Protein AF-A0A154V1U2-F1 (afdb_monomer_lite)

Organism: NCBI:txid31965

Radius of gyration: 29.18 Å; chains: 1; bounding box: 72×95×47 Å

Foldseek 3Di:
DDDDDDDDDDDDDDDDDDDDPPPPPPCDPDPLVVVPVQKFKKWFDFAFAPQAGAWGKMAIETLPVQVLSVVVVVVCQVCVCVVVPPTGTPDIDTRHHQVSNCVRQVADHRCVVVHDHSFMWTWHGCGGPPDHDPHIDIGTDGD

Sequence (143 aa):
MRPTRQLARLAFGASATAGLVLSVLAAGPAPAAEAQSNVRICAAWNSAVSGGLGTGLVVKVYKNGSFTCDQKLEYMYDHYGEAYQGSSVQHATRLMTCEDFAGRIGYLGDPCYQLTQNAIYEYSSRYDYVHPVTNPGFSYWRS

Secondary structure (DSSP, 8-state):
------S--------------------PPPPGGGTTTTEEEEEEES---TTS--SEEEEEEETT-HHHHHHHHHHHHHHHHHHTTT----EEEEEE-HHHHHHHHT-SS-GGGTS-BT-EEEE--TT-SSS--SS--EEEEE-

Structure (mmCIF, N/CA/C/O backbone):
data_AF-A0A154V1U2-F1
#
_entry.id   AF-A0A154V1U2-F1
#
loop_
_atom_site.group_PDB
_atom_site.id
_atom_site.type_symbol
_atom_site.label_atom_id
_atom_site.label_alt_id
_atom_site.label_comp_id
_atom_site.label_asym_id
_atom_site.label_entity_id
_atom_site.label_seq_id
_atom_site.pdbx_PDB_ins_code
_atom_site.Cartn_x
_atom_site.Cartn_y
_atom_site.Cartn_z
_atom_site.occupancy
_atom_site.B_iso_or_equiv
_atom_site.auth_seq_id
_atom_site.auth_comp_id
_atom_site.auth_asym_id
_atom_site.auth_atom_id
_atom_site.pdbx_PDB_model_num
ATOM 1 N N . MET A 1 1 ? -56.317 80.047 32.241 1.00 38.16 1 MET A N 1
ATOM 2 C CA . MET A 1 1 ? -56.727 78.685 32.652 1.00 38.16 1 MET A CA 1
ATOM 3 C C . MET A 1 1 ? -56.271 77.696 31.574 1.00 38.16 1 MET A C 1
ATOM 5 O O . MET A 1 1 ? -56.486 78.006 30.416 1.00 38.16 1 MET A O 1
ATOM 9 N N . ARG A 1 2 ? -55.566 76.619 31.985 1.00 35.88 2 ARG A N 1
ATOM 10 C CA . ARG A 1 2 ? -55.242 75.306 31.343 1.00 35.88 2 ARG A CA 1
ATOM 11 C C . ARG A 1 2 ? -55.466 75.088 29.816 1.00 35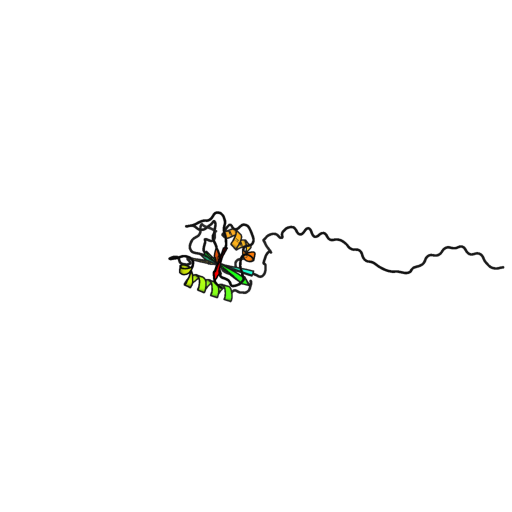.88 2 ARG A C 1
ATOM 13 O O . ARG A 1 2 ? -56.550 75.392 29.344 1.00 35.88 2 ARG A O 1
ATOM 20 N N . PRO A 1 3 ? -54.648 74.246 29.139 1.00 43.19 3 PRO A N 1
ATOM 21 C CA . PRO A 1 3 ? -53.185 74.263 29.018 1.00 43.19 3 PRO A CA 1
ATOM 22 C C . PRO A 1 3 ? -52.689 74.071 27.555 1.00 43.19 3 PRO A C 1
ATOM 24 O O . PRO A 1 3 ? -53.295 73.391 26.735 1.00 43.19 3 PRO A O 1
ATOM 27 N N . THR A 1 4 ? -51.504 74.603 27.267 1.00 44.91 4 THR A N 1
ATOM 28 C CA . THR A 1 4 ? -50.601 74.221 26.168 1.00 44.91 4 THR A CA 1
ATOM 29 C C . THR A 1 4 ? -50.164 72.758 26.310 1.00 44.91 4 THR A C 1
ATOM 31 O O . THR A 1 4 ? -49.865 72.351 27.433 1.00 44.91 4 THR A O 1
ATOM 34 N N . ARG A 1 5 ? -49.991 72.007 25.207 1.00 47.50 5 ARG A N 1
ATOM 35 C CA . ARG A 1 5 ? -48.802 71.146 25.008 1.00 47.50 5 ARG A CA 1
ATOM 36 C C . ARG A 1 5 ? -48.712 70.504 23.621 1.00 47.50 5 ARG A C 1
ATOM 38 O O . ARG A 1 5 ? -49.607 69.817 23.152 1.00 47.50 5 ARG A O 1
ATOM 45 N N . GLN A 1 6 ? -47.550 70.767 23.035 1.00 45.56 6 GLN A N 1
ATOM 46 C CA . GLN A 1 6 ? -46.951 70.249 21.816 1.00 45.56 6 GLN A CA 1
ATOM 47 C C . GLN A 1 6 ? -46.978 68.716 21.716 1.00 45.56 6 GLN A C 1
ATOM 49 O O . GLN A 1 6 ? -46.679 68.014 22.684 1.00 45.56 6 GLN A O 1
ATOM 54 N N . LEU A 1 7 ? -47.234 68.223 20.499 1.00 51.44 7 LEU A N 1
ATOM 55 C CA . LEU A 1 7 ? -46.852 66.884 20.062 1.00 51.44 7 LEU A CA 1
ATOM 56 C C . LEU A 1 7 ? -45.326 66.805 19.961 1.00 51.44 7 LEU A C 1
ATOM 58 O O . LEU A 1 7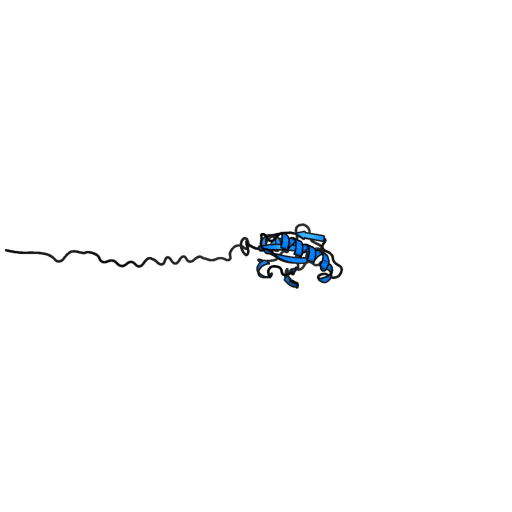 ? -44.738 67.333 19.024 1.00 51.44 7 LEU A O 1
ATOM 62 N N . ALA A 1 8 ? -44.703 66.128 20.917 1.00 50.09 8 ALA A N 1
ATOM 63 C CA . ALA A 1 8 ? -43.448 65.412 20.727 1.00 50.09 8 ALA A CA 1
ATOM 64 C C . ALA A 1 8 ? -43.171 64.591 21.985 1.00 50.09 8 ALA A C 1
ATOM 66 O O . ALA A 1 8 ? -42.875 65.165 23.033 1.00 50.09 8 ALA A O 1
ATOM 67 N N . ARG A 1 9 ? -43.237 63.259 21.879 1.00 46.66 9 ARG A N 1
ATOM 68 C CA . ARG A 1 9 ? -42.337 62.348 22.600 1.00 46.66 9 ARG A CA 1
ATOM 69 C C . ARG A 1 9 ? -42.489 60.906 22.118 1.00 46.66 9 ARG A C 1
ATOM 71 O O . ARG A 1 9 ? -43.506 60.258 22.326 1.00 46.66 9 ARG A O 1
ATOM 78 N N . LEU A 1 10 ? -41.410 60.470 21.474 1.00 47.19 10 LEU A N 1
ATOM 79 C CA . LEU A 1 10 ? -40.859 59.119 21.423 1.00 47.19 10 LEU A CA 1
ATOM 80 C C . LEU A 1 10 ? -41.135 58.293 22.688 1.00 47.19 10 LEU A C 1
ATOM 82 O O . LEU A 1 10 ? -40.913 58.811 23.782 1.00 47.19 10 LEU A O 1
ATOM 86 N N . ALA A 1 11 ? -41.463 57.004 22.519 1.00 47.16 11 ALA A N 1
ATOM 87 C CA . ALA A 1 11 ? -40.826 55.900 23.252 1.00 47.16 11 ALA A CA 1
ATOM 88 C C . ALA A 1 11 ? -41.418 54.513 22.908 1.00 47.16 11 ALA A C 1
ATOM 90 O O . ALA A 1 11 ? -42.539 54.203 23.283 1.00 47.16 11 ALA A O 1
ATOM 91 N N . PHE A 1 12 ? -40.573 53.698 22.268 1.00 44.09 12 PHE A N 1
ATOM 92 C CA . PHE A 1 12 ? -40.259 52.289 22.560 1.00 44.09 12 PHE A CA 1
ATOM 93 C C . PHE A 1 12 ? -41.329 51.176 22.531 1.00 44.09 12 PHE A C 1
ATOM 95 O O . PHE A 1 12 ? -42.243 51.110 23.342 1.00 44.09 12 PHE A O 1
ATOM 102 N N . GLY A 1 13 ? -41.044 50.187 21.674 1.00 44.00 13 GLY A N 1
ATOM 103 C CA . GLY A 1 13 ? -41.563 48.814 21.691 1.00 44.00 13 GLY A CA 1
ATOM 104 C C . GLY A 1 13 ? -41.016 48.057 20.473 1.00 44.00 13 GLY A C 1
ATOM 105 O O . GLY A 1 13 ? -41.653 48.027 19.433 1.00 44.00 13 GLY A O 1
ATOM 106 N N . ALA A 1 14 ? -39.713 47.768 20.424 1.00 47.38 14 ALA A N 1
ATOM 107 C CA . ALA A 1 14 ? -39.137 46.459 20.756 1.00 47.38 14 ALA A CA 1
ATOM 108 C C . ALA A 1 14 ? -39.673 45.311 19.882 1.00 47.38 14 ALA A C 1
ATOM 110 O O . ALA A 1 14 ? -40.750 44.790 20.141 1.00 47.38 14 ALA A O 1
ATOM 111 N N . SER A 1 15 ? -38.877 44.874 18.902 1.00 47.41 15 SER A N 1
ATOM 112 C CA . SER A 1 15 ? -38.746 43.461 18.516 1.00 47.41 15 SER A CA 1
ATOM 113 C C . SER A 1 15 ? -37.492 43.281 17.666 1.00 47.41 15 SER A C 1
ATOM 115 O O . SER A 1 15 ? -37.284 43.965 16.668 1.00 47.41 15 SER A O 1
ATOM 117 N N . ALA A 1 16 ? -36.626 42.399 18.147 1.00 52.66 16 ALA A N 1
ATOM 118 C CA . ALA A 1 16 ? -35.342 42.051 17.579 1.00 52.66 16 ALA A CA 1
ATOM 119 C C . ALA A 1 16 ? -35.499 41.161 16.342 1.00 52.66 16 ALA A C 1
ATOM 121 O O . ALA A 1 16 ? -36.254 40.195 16.383 1.00 52.66 16 ALA A O 1
ATOM 122 N N . THR A 1 17 ? -34.682 41.388 15.316 1.00 53.47 17 THR A N 1
ATOM 123 C CA . THR A 1 17 ? -34.210 40.296 14.458 1.00 53.47 17 THR A CA 1
ATOM 124 C C . THR A 1 17 ? -32.733 40.502 14.179 1.00 53.47 17 THR A C 1
ATOM 126 O O . THR A 1 17 ? -32.318 41.485 13.567 1.00 53.47 17 THR A O 1
ATOM 129 N N . ALA A 1 18 ? -31.964 39.571 14.732 1.00 51.03 18 ALA A N 1
ATOM 130 C CA . ALA A 1 18 ? -30.526 39.450 14.646 1.00 51.03 18 ALA A CA 1
ATOM 131 C C . ALA A 1 18 ? -30.042 39.313 13.196 1.00 51.03 18 ALA A C 1
ATOM 133 O O . ALA A 1 18 ? -30.737 38.781 12.330 1.00 51.03 18 ALA A O 1
ATOM 134 N N . GLY A 1 19 ? -28.824 39.804 12.966 1.00 45.28 19 GLY A N 1
ATOM 135 C CA . GLY A 1 19 ? -28.148 39.765 11.681 1.00 45.28 19 GLY A CA 1
ATOM 136 C C . GLY A 1 19 ? -27.842 38.348 11.205 1.00 45.28 19 GLY A C 1
ATOM 137 O O . GLY A 1 19 ? -27.369 37.501 11.958 1.00 45.28 19 GLY A O 1
ATOM 138 N N . LEU A 1 20 ? -28.054 38.130 9.912 1.00 41.00 20 LEU A N 1
ATOM 139 C CA . LEU A 1 20 ? -27.450 37.039 9.163 1.00 41.00 20 LEU A CA 1
ATOM 140 C C . LEU A 1 20 ? -26.121 37.545 8.602 1.00 41.00 20 LEU A C 1
ATOM 142 O O . LEU A 1 20 ? -26.068 38.166 7.542 1.00 41.00 20 LEU A O 1
ATOM 146 N N . VAL A 1 21 ? -25.039 37.297 9.339 1.00 49.12 21 VAL A N 1
ATOM 147 C CA . VAL A 1 21 ? -23.690 37.336 8.769 1.00 49.12 21 VAL A CA 1
ATOM 148 C C . VAL A 1 21 ? -23.557 36.076 7.919 1.00 49.12 21 VAL A C 1
ATOM 150 O O . VAL A 1 21 ? -23.385 34.976 8.439 1.00 49.12 21 VAL A O 1
ATOM 153 N N . LEU A 1 22 ? -23.701 36.227 6.604 1.00 46.12 22 LEU A N 1
ATOM 154 C CA . LEU A 1 22 ? -23.337 35.198 5.635 1.00 46.12 22 LEU A CA 1
ATOM 155 C C . LEU A 1 22 ? -21.811 35.085 5.618 1.00 46.12 22 LEU A C 1
ATOM 157 O O . LEU A 1 22 ? -21.124 35.730 4.828 1.00 46.12 22 LEU A O 1
ATOM 161 N N . SER A 1 23 ? -21.278 34.268 6.520 1.00 45.34 23 SER A N 1
ATOM 162 C CA . SER A 1 23 ? -19.913 33.766 6.427 1.00 45.34 23 SER A CA 1
ATOM 163 C C . SER A 1 23 ? -19.849 32.847 5.212 1.00 45.34 23 SER A C 1
ATOM 165 O O . SER A 1 23 ? -20.137 31.654 5.304 1.00 45.34 23 SER A O 1
ATOM 167 N N . VAL A 1 24 ? -19.503 33.403 4.052 1.00 47.88 24 VAL A N 1
ATOM 168 C CA . VAL A 1 24 ? -19.054 32.613 2.907 1.00 47.88 24 VAL A CA 1
ATOM 169 C C . VAL A 1 24 ? -17.723 31.990 3.321 1.00 47.88 24 VAL A C 1
ATOM 171 O O . VAL A 1 24 ? -16.656 32.569 3.140 1.00 47.88 24 VAL A O 1
ATOM 174 N N . LEU A 1 25 ? -17.789 30.819 3.955 1.00 47.53 25 LEU A N 1
ATOM 175 C CA . LEU A 1 25 ? -16.653 29.919 4.044 1.00 47.53 25 LEU A CA 1
ATOM 176 C C . LEU A 1 25 ? -16.334 29.522 2.607 1.00 47.53 25 LEU A C 1
ATOM 178 O O . LEU A 1 25 ? -17.005 28.678 2.015 1.00 47.53 25 LEU A O 1
ATOM 182 N N . ALA A 1 26 ? -15.323 30.173 2.037 1.00 45.72 26 ALA A N 1
ATOM 183 C CA . ALA A 1 26 ? -14.607 29.654 0.892 1.00 45.72 26 ALA A CA 1
ATOM 184 C C . ALA A 1 26 ? -13.982 28.318 1.321 1.00 45.72 26 ALA A C 1
ATOM 186 O O . ALA A 1 26 ? -12.844 28.259 1.781 1.00 45.72 26 ALA A O 1
ATOM 187 N N . ALA A 1 27 ? -14.767 27.245 1.234 1.00 48.28 27 ALA A N 1
ATOM 188 C CA . ALA A 1 27 ? -14.285 25.881 1.312 1.00 48.28 27 ALA A CA 1
ATOM 189 C C . ALA A 1 27 ? -13.486 25.616 0.031 1.00 48.28 27 ALA A C 1
ATOM 191 O O . ALA A 1 27 ? -13.985 25.048 -0.937 1.00 48.28 27 ALA A O 1
ATOM 192 N N . GLY A 1 28 ? -12.241 26.096 -0.000 1.00 53.91 28 GLY A N 1
ATOM 193 C CA . GLY A 1 28 ? -11.240 25.495 -0.871 1.00 53.91 28 GLY A CA 1
ATOM 194 C C . GLY A 1 28 ? -11.114 24.009 -0.517 1.00 53.91 28 GLY A C 1
ATOM 195 O O . GLY A 1 28 ? -11.425 23.635 0.620 1.00 53.91 28 GLY A O 1
ATOM 196 N N . PRO A 1 29 ? -10.695 23.143 -1.455 1.00 50.09 29 PRO A N 1
ATOM 197 C CA . PRO A 1 29 ? -10.424 21.752 -1.123 1.00 50.09 29 PRO A CA 1
ATOM 198 C C . PRO A 1 29 ? -9.458 21.739 0.060 1.00 50.09 29 PRO A C 1
ATOM 200 O O . PRO A 1 29 ? -8.400 22.372 0.002 1.00 50.09 29 PRO A O 1
ATOM 203 N N . ALA A 1 30 ? -9.857 21.091 1.156 1.00 49.59 30 ALA A N 1
ATOM 204 C CA . ALA A 1 30 ? -8.968 20.909 2.290 1.00 49.59 30 ALA A CA 1
ATOM 205 C C . ALA A 1 30 ? -7.644 20.330 1.760 1.00 49.59 30 ALA A C 1
ATOM 207 O O . ALA A 1 30 ? -7.682 19.446 0.894 1.00 49.59 30 ALA A O 1
ATOM 208 N N . PRO A 1 31 ? -6.477 20.826 2.210 1.00 50.34 31 PRO A N 1
ATOM 209 C CA . PRO A 1 31 ? -5.221 20.184 1.860 1.00 50.34 31 PRO A CA 1
ATOM 210 C C . PRO A 1 31 ? -5.330 18.702 2.235 1.00 50.34 31 PRO A C 1
ATOM 212 O O . PRO A 1 31 ? -5.903 18.372 3.274 1.00 50.34 31 PRO A O 1
ATOM 215 N N . ALA A 1 32 ? -4.794 17.814 1.393 1.00 52.03 32 ALA A N 1
ATOM 216 C CA . ALA A 1 32 ? -4.910 16.359 1.549 1.00 52.03 32 ALA A CA 1
ATOM 217 C C . ALA A 1 32 ? -4.500 15.835 2.945 1.00 52.03 32 ALA A C 1
ATOM 219 O O . ALA A 1 32 ? -4.884 14.734 3.295 1.00 52.03 32 ALA A O 1
ATOM 220 N N . ALA A 1 33 ? -3.792 16.645 3.743 1.00 46.22 33 ALA A N 1
ATOM 221 C CA . ALA A 1 33 ? -3.302 16.384 5.097 1.00 46.22 33 ALA A CA 1
ATOM 222 C C . ALA A 1 33 ? -4.353 16.002 6.168 1.00 46.22 33 ALA A C 1
ATOM 224 O O . ALA A 1 33 ? -3.958 15.570 7.246 1.00 46.22 33 ALA A O 1
ATOM 225 N N . GLU A 1 34 ? -5.656 16.168 5.921 1.00 53.38 34 GLU A N 1
ATOM 226 C CA . GLU A 1 34 ? -6.719 15.899 6.916 1.00 53.38 34 GLU A CA 1
ATOM 227 C C . GLU A 1 34 ? -7.875 15.052 6.361 1.00 53.38 34 GLU A C 1
ATOM 229 O O . GLU A 1 34 ? -8.921 14.907 6.997 1.00 53.38 34 GLU A O 1
ATOM 234 N N . ALA A 1 35 ? -7.728 14.498 5.157 1.00 56.16 35 ALA A N 1
ATOM 235 C CA . ALA A 1 35 ? -8.867 13.989 4.408 1.00 56.16 35 ALA A CA 1
ATOM 236 C C . ALA A 1 35 ? -9.559 12.788 5.088 1.00 56.16 35 ALA A C 1
ATOM 238 O O . ALA A 1 35 ? -10.790 12.728 5.076 1.00 56.16 35 ALA A O 1
ATOM 239 N N . GLN A 1 36 ? -8.815 11.908 5.778 1.00 76.00 36 GLN A N 1
ATOM 240 C CA . GLN A 1 36 ? -9.375 10.880 6.671 1.00 76.00 36 GLN A CA 1
ATOM 241 C C . GLN A 1 36 ? -8.536 10.684 7.955 1.00 76.00 36 GLN A C 1
ATOM 243 O O . GLN A 1 36 ? -7.924 9.642 8.179 1.00 76.00 36 GLN A O 1
ATOM 248 N N . SER A 1 37 ? -8.551 11.654 8.877 1.00 82.00 37 SER A N 1
ATOM 249 C CA . SER A 1 37 ? -7.707 11.640 10.095 1.00 82.00 37 SER A CA 1
ATOM 250 C C . SER A 1 37 ? -7.874 10.418 11.026 1.00 82.00 37 SER A C 1
ATOM 252 O O . SER A 1 37 ? -6.958 10.079 11.788 1.00 82.00 37 SER A O 1
ATOM 254 N N . ASN A 1 38 ? -9.011 9.717 10.957 1.00 91.62 38 ASN A N 1
ATOM 255 C CA . ASN A 1 38 ? -9.338 8.562 11.803 1.00 91.62 38 ASN A CA 1
ATOM 256 C C . ASN A 1 38 ? -8.961 7.193 11.221 1.00 91.62 38 ASN A C 1
ATOM 258 O O . ASN A 1 38 ? -9.187 6.181 11.887 1.00 91.62 38 ASN A O 1
ATOM 262 N N . VAL A 1 39 ? -8.363 7.136 10.031 1.00 94.75 39 VAL A N 1
ATOM 263 C CA . VAL A 1 39 ? -7.934 5.877 9.406 1.00 94.75 39 VAL A CA 1
ATOM 264 C C . VAL A 1 39 ? -6.439 5.884 9.110 1.00 94.75 39 VAL A C 1
ATOM 266 O O . VAL A 1 39 ? -5.783 6.926 9.134 1.00 94.75 39 VAL A O 1
ATOM 269 N N . ARG A 1 40 ? -5.882 4.700 8.891 1.00 96.31 40 ARG A N 1
ATOM 270 C CA . ARG A 1 40 ? -4.489 4.473 8.519 1.00 96.31 40 ARG A CA 1
ATOM 271 C C . ARG A 1 40 ? -4.396 3.351 7.497 1.00 96.31 40 ARG A C 1
ATOM 273 O O . ARG A 1 40 ? -5.325 2.562 7.335 1.00 96.31 40 ARG A O 1
ATOM 280 N N . ILE A 1 41 ? -3.251 3.287 6.841 1.00 97.50 41 ILE A N 1
ATOM 281 C CA . ILE A 1 41 ? -2.896 2.283 5.858 1.00 97.50 41 ILE A CA 1
ATOM 282 C C . ILE A 1 41 ? -1.935 1.269 6.469 1.00 97.50 41 ILE A C 1
ATOM 284 O O . ILE A 1 41 ? -0.975 1.626 7.156 1.00 97.50 41 ILE A O 1
ATOM 288 N N . CYS A 1 42 ? -2.181 0.000 6.167 1.00 98.25 42 CYS A N 1
ATOM 289 C CA . CYS A 1 42 ? -1.197 -1.062 6.301 1.00 98.25 42 CYS A CA 1
ATOM 290 C C . CYS A 1 42 ? -0.998 -1.682 4.927 1.00 98.25 42 CYS A C 1
ATOM 292 O O . CYS A 1 42 ? -1.975 -1.962 4.231 1.00 98.25 42 CYS A O 1
ATOM 294 N N . ALA A 1 43 ? 0.255 -1.825 4.515 1.00 98.38 43 ALA A N 1
ATOM 295 C CA . ALA A 1 43 ? 0.588 -2.268 3.171 1.00 98.38 43 ALA A CA 1
ATOM 296 C C . ALA A 1 43 ? 1.771 -3.228 3.192 1.00 98.38 43 ALA A C 1
ATOM 298 O O . ALA A 1 43 ? 2.652 -3.111 4.046 1.00 98.38 43 ALA A O 1
ATOM 299 N N . ALA A 1 44 ? 1.782 -4.140 2.229 1.00 98.44 44 ALA A N 1
ATOM 300 C CA . ALA A 1 44 ? 2.800 -5.156 2.028 1.00 98.44 44 ALA A CA 1
ATOM 301 C C . ALA A 1 44 ? 3.164 -5.222 0.539 1.00 98.44 44 ALA A C 1
ATOM 303 O O . ALA A 1 44 ? 2.274 -5.235 -0.310 1.00 98.44 44 ALA A O 1
ATOM 304 N N . TRP A 1 45 ? 4.456 -5.250 0.212 1.00 98.12 45 TRP A N 1
ATOM 305 C CA . TRP A 1 45 ? 4.945 -5.265 -1.171 1.00 98.12 45 TRP A CA 1
ATOM 306 C C . TRP A 1 45 ? 6.232 -6.084 -1.318 1.00 98.12 45 TRP A C 1
ATOM 308 O O . TRP A 1 45 ? 6.908 -6.413 -0.337 1.00 98.12 45 TRP A O 1
ATOM 318 N N . ASN A 1 46 ? 6.569 -6.434 -2.561 1.00 97.06 46 ASN A N 1
ATOM 319 C CA . ASN A 1 46 ? 7.738 -7.260 -2.877 1.00 97.06 46 ASN A CA 1
ATOM 320 C C . ASN A 1 46 ? 8.987 -6.441 -3.237 1.00 97.06 46 ASN A C 1
ATOM 322 O O . ASN A 1 46 ? 10.065 -6.730 -2.735 1.00 97.06 46 ASN A O 1
ATOM 326 N N . SER A 1 47 ? 8.874 -5.430 -4.098 1.00 95.38 47 SER A N 1
ATOM 327 C CA . SER A 1 47 ? 10.048 -4.725 -4.630 1.00 95.38 47 SER A CA 1
ATOM 328 C C . SER A 1 47 ? 9.783 -3.232 -4.752 1.00 95.38 47 SER A C 1
ATOM 330 O O . SER A 1 47 ? 8.667 -2.847 -5.064 1.00 95.38 47 SER A O 1
ATOM 332 N N . ALA A 1 48 ? 10.769 -2.375 -4.501 1.00 96.31 48 ALA A N 1
ATOM 333 C CA . ALA A 1 48 ? 10.605 -0.929 -4.642 1.00 96.31 48 ALA A CA 1
ATOM 334 C C . ALA A 1 48 ? 11.921 -0.254 -5.032 1.00 96.31 48 ALA A C 1
ATOM 336 O O . ALA A 1 48 ? 13.001 -0.717 -4.661 1.00 96.31 48 ALA A O 1
ATOM 337 N N . VAL A 1 49 ? 11.837 0.875 -5.736 1.00 94.19 49 VAL A N 1
ATOM 338 C CA . VAL A 1 49 ? 12.970 1.801 -5.859 1.00 94.19 49 VAL A CA 1
ATOM 339 C C . VAL A 1 49 ? 13.180 2.554 -4.541 1.00 94.19 49 VAL A C 1
ATOM 341 O O . VAL A 1 49 ? 12.246 2.749 -3.759 1.0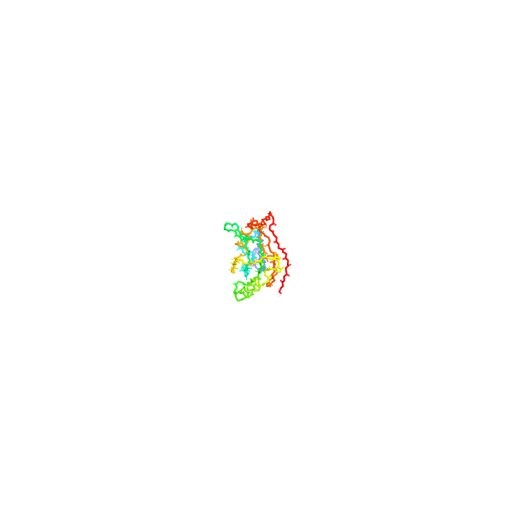0 94.19 49 VAL A O 1
ATOM 344 N N . SER A 1 50 ? 14.419 2.984 -4.283 1.00 87.31 50 SER A N 1
ATOM 345 C CA . SER A 1 50 ? 14.811 3.590 -3.002 1.00 87.31 50 SER A CA 1
ATOM 346 C C . SER A 1 50 ? 13.884 4.737 -2.580 1.00 87.31 50 SER A C 1
ATOM 348 O O . SER A 1 50 ? 13.735 5.722 -3.300 1.00 87.31 50 SER A O 1
ATOM 350 N N . GLY A 1 51 ? 13.309 4.621 -1.380 1.00 85.44 51 GLY A N 1
ATOM 351 C CA . GLY A 1 51 ? 12.434 5.627 -0.767 1.00 85.44 51 GLY A CA 1
ATOM 352 C C . GLY A 1 51 ? 10.945 5.505 -1.116 1.00 85.44 51 GLY A C 1
ATOM 353 O O . GLY A 1 51 ? 10.130 6.131 -0.438 1.00 85.44 51 GLY A O 1
ATOM 354 N N . GLY A 1 52 ? 10.577 4.690 -2.110 1.00 95.00 52 GLY A N 1
ATOM 355 C CA . GLY A 1 52 ? 9.186 4.428 -2.488 1.00 95.00 52 GLY A CA 1
ATOM 356 C C . GLY A 1 52 ? 8.617 3.130 -1.906 1.00 95.00 52 GLY A C 1
ATOM 357 O O . GLY A 1 52 ? 9.320 2.334 -1.283 1.00 95.00 52 GLY A O 1
ATOM 358 N N . LEU A 1 53 ? 7.322 2.921 -2.132 1.00 97.88 53 LEU A N 1
ATOM 359 C CA . LEU A 1 53 ? 6.618 1.657 -1.930 1.00 97.88 53 LEU A CA 1
ATOM 360 C C . LEU A 1 53 ? 6.315 1.044 -3.298 1.00 97.88 53 LEU A C 1
ATOM 362 O O . LEU A 1 53 ? 5.855 1.748 -4.194 1.00 97.88 53 LEU A O 1
ATOM 366 N N . GLY A 1 54 ? 6.555 -0.253 -3.457 1.00 97.56 54 GLY A N 1
ATOM 367 C CA . GLY A 1 54 ? 6.245 -0.989 -4.684 1.00 97.56 54 GLY A CA 1
ATOM 368 C C . GLY A 1 54 ? 4.774 -1.309 -4.854 1.00 97.56 54 GLY A C 1
ATOM 369 O O . GLY A 1 54 ? 3.988 -1.022 -3.958 1.00 97.56 54 GLY A O 1
ATOM 370 N N . THR A 1 55 ? 4.418 -1.947 -5.967 1.00 98.00 55 THR A N 1
ATOM 371 C CA . THR A 1 55 ? 3.102 -2.569 -6.175 1.00 98.00 55 THR A CA 1
ATOM 372 C C . THR A 1 55 ? 2.910 -3.682 -5.142 1.00 98.00 55 THR A C 1
ATOM 374 O O . THR A 1 55 ? 3.849 -4.418 -4.821 1.00 98.00 55 THR A O 1
ATOM 377 N N . GLY A 1 56 ? 1.709 -3.789 -4.579 1.00 98.25 56 GLY A N 1
ATOM 378 C CA . GLY A 1 56 ? 1.473 -4.698 -3.463 1.00 98.25 56 GLY A CA 1
ATOM 379 C C . GLY A 1 56 ? 0.021 -4.798 -3.017 1.00 98.25 56 GLY A C 1
ATOM 380 O O . GLY A 1 56 ? -0.909 -4.573 -3.793 1.00 98.25 56 GLY A O 1
ATOM 381 N N . LEU A 1 57 ? -0.164 -5.175 -1.756 1.00 98.69 57 LEU A N 1
ATOM 382 C CA . LEU A 1 57 ? -1.456 -5.284 -1.088 1.00 98.69 57 LEU A CA 1
ATOM 383 C C . LEU A 1 57 ? -1.600 -4.195 -0.029 1.00 98.69 57 LEU A C 1
ATOM 385 O O . LEU A 1 57 ? -0.648 -3.876 0.684 1.00 98.69 57 LEU A O 1
ATOM 389 N N . VAL A 1 58 ? -2.797 -3.630 0.085 1.00 98.69 58 VAL A N 1
ATOM 390 C CA . VAL A 1 58 ? -3.097 -2.533 1.005 1.00 98.69 58 VAL A CA 1
ATOM 391 C C . VAL A 1 58 ? -4.435 -2.739 1.698 1.00 98.69 58 VAL A C 1
ATOM 393 O O . VAL A 1 58 ? -5.395 -3.223 1.104 1.00 98.69 58 VAL A O 1
ATOM 396 N N . VAL A 1 59 ? -4.515 -2.336 2.962 1.00 98.38 59 VAL A N 1
ATOM 397 C CA . VAL A 1 59 ? -5.756 -2.273 3.733 1.00 98.38 59 VAL A CA 1
ATOM 398 C C . VAL A 1 59 ? -5.869 -0.930 4.439 1.00 98.38 59 VAL A C 1
ATOM 400 O O . VAL A 1 59 ? -4.899 -0.405 4.992 1.00 98.38 59 VAL A O 1
ATOM 403 N N . LYS A 1 60 ? -7.089 -0.393 4.457 1.00 97.50 60 LYS A N 1
ATOM 404 C CA . LYS A 1 60 ? -7.458 0.747 5.294 1.00 97.50 60 LYS A CA 1
ATOM 405 C C . LYS A 1 60 ? -7.997 0.250 6.630 1.00 97.50 60 LYS A C 1
ATOM 407 O O . LYS A 1 60 ? -8.967 -0.500 6.657 1.00 97.50 60 LYS A O 1
ATOM 412 N N . VAL A 1 61 ? -7.422 0.700 7.736 1.00 96.94 61 VAL A N 1
ATOM 413 C CA . VAL A 1 61 ? -7.844 0.354 9.103 1.00 96.94 61 VAL A CA 1
ATOM 414 C C . VAL A 1 61 ? -8.124 1.613 9.916 1.00 96.94 61 VAL A C 1
ATOM 416 O O . VAL A 1 61 ? -7.718 2.710 9.543 1.00 96.94 61 VAL A O 1
ATOM 419 N N . TYR A 1 62 ? -8.808 1.479 11.050 1.00 95.75 62 TYR A N 1
ATOM 420 C CA . TYR A 1 62 ? -8.952 2.593 11.988 1.00 95.75 62 TYR A CA 1
ATOM 421 C C . TYR A 1 62 ? -7.589 2.983 12.587 1.00 95.75 62 TYR A C 1
ATOM 423 O O . TYR A 1 62 ? -6.730 2.124 12.777 1.00 95.75 62 TYR A O 1
ATOM 431 N N . LYS A 1 63 ? -7.379 4.257 12.946 1.00 93.38 63 LYS A N 1
ATOM 432 C CA . LYS A 1 63 ? -6.072 4.758 13.423 1.00 93.38 63 LYS A CA 1
ATOM 433 C C . LYS A 1 63 ? -5.525 4.060 14.671 1.00 93.38 63 LYS A C 1
ATOM 435 O O . LYS A 1 63 ? -4.316 3.968 14.834 1.00 93.38 63 LYS A O 1
ATOM 440 N N . ASN A 1 64 ? -6.416 3.540 15.514 1.00 92.50 64 ASN A N 1
ATOM 441 C CA . ASN A 1 64 ? -6.067 2.768 16.711 1.00 92.50 64 ASN A CA 1
ATOM 442 C C . ASN A 1 64 ? -6.163 1.246 16.478 1.00 92.50 64 ASN A C 1
ATOM 444 O O . ASN A 1 64 ? -6.126 0.470 17.427 1.00 92.50 64 ASN A O 1
ATOM 448 N N . GLY A 1 65 ? -6.333 0.806 15.230 1.00 91.06 65 GLY A N 1
ATOM 449 C CA . GLY A 1 65 ? -6.522 -0.590 14.842 1.00 91.06 65 GLY A CA 1
ATOM 450 C C . GLY A 1 65 ? -5.212 -1.336 14.606 1.00 91.06 65 GLY A C 1
ATOM 451 O O . GLY A 1 65 ? -5.103 -2.031 13.601 1.00 91.06 65 GLY A O 1
ATOM 452 N N . SER A 1 66 ? -4.215 -1.192 15.487 1.00 94.19 66 SER A N 1
ATOM 453 C CA . SER A 1 66 ? -2.915 -1.876 15.346 1.00 94.19 66 SER A CA 1
ATOM 454 C C . SER A 1 66 ? -3.072 -3.394 15.256 1.00 94.19 66 SER A C 1
ATOM 456 O O . SER A 1 66 ? -2.503 -4.018 14.374 1.00 94.19 66 SER A O 1
ATOM 458 N N . PHE A 1 67 ? -3.927 -3.973 16.095 1.00 95.94 67 PHE A N 1
ATOM 459 C CA . PHE A 1 67 ? -4.222 -5.403 16.066 1.00 95.94 67 PHE A CA 1
ATOM 460 C C . PHE A 1 67 ? -4.832 -5.853 14.729 1.00 95.94 67 PHE A C 1
ATOM 462 O O . PHE A 1 67 ? -4.415 -6.853 14.155 1.00 95.94 67 PHE A O 1
ATOM 469 N N . THR A 1 68 ? -5.784 -5.088 14.187 1.00 96.12 68 THR A N 1
ATOM 470 C CA . THR A 1 68 ? -6.379 -5.375 12.873 1.00 96.12 68 THR A CA 1
ATOM 471 C C . THR A 1 68 ? -5.364 -5.208 11.744 1.00 96.12 68 THR A C 1
ATOM 473 O O . THR A 1 68 ? -5.364 -5.997 10.806 1.00 96.12 68 THR A O 1
ATOM 476 N N . CYS A 1 69 ? -4.493 -4.201 11.832 1.00 97.81 69 CYS A N 1
ATOM 477 C CA . CYS A 1 69 ? -3.387 -4.004 10.898 1.00 97.81 69 CYS A CA 1
ATOM 478 C C . CYS A 1 69 ? -2.482 -5.239 10.852 1.00 97.81 69 CYS A C 1
ATOM 480 O O . CYS A 1 69 ? -2.186 -5.730 9.768 1.00 97.81 69 CYS A O 1
ATOM 482 N N . ASP A 1 70 ? -2.104 -5.764 12.018 1.00 98.19 70 ASP A N 1
ATOM 483 C CA . ASP A 1 70 ? -1.203 -6.912 12.136 1.00 98.19 70 ASP A CA 1
ATOM 484 C C . ASP A 1 70 ? -1.832 -8.173 11.555 1.00 98.19 70 ASP A C 1
ATOM 486 O O . ASP A 1 70 ? -1.241 -8.790 10.675 1.00 98.19 70 ASP A O 1
ATOM 490 N N . GLN A 1 71 ? -3.078 -8.476 11.931 1.00 98.25 71 GLN A N 1
ATOM 491 C CA . GLN A 1 71 ? -3.816 -9.610 11.364 1.00 98.25 71 GLN A CA 1
ATOM 492 C C . GLN A 1 71 ? -3.944 -9.530 9.841 1.00 98.25 71 GLN A C 1
ATOM 494 O O . GLN A 1 71 ? -3.861 -10.537 9.141 1.00 98.25 71 GLN A O 1
ATOM 499 N N . LYS A 1 72 ? -4.178 -8.328 9.303 1.00 98.06 72 LYS A N 1
ATOM 500 C CA . LYS A 1 72 ? -4.295 -8.138 7.857 1.00 98.06 72 LYS A CA 1
ATOM 501 C C . LYS A 1 72 ? -2.947 -8.245 7.160 1.00 98.06 72 LYS A C 1
ATOM 503 O O . LYS A 1 72 ? -2.907 -8.793 6.066 1.00 98.06 72 LYS A O 1
ATOM 508 N N . LEU A 1 73 ? -1.866 -7.763 7.769 1.00 98.50 73 LEU A N 1
ATOM 509 C CA . LEU A 1 73 ? -0.523 -7.949 7.231 1.00 98.50 73 LEU A CA 1
ATOM 510 C C . LEU A 1 73 ? -0.134 -9.425 7.228 1.00 98.50 73 LEU A C 1
ATOM 512 O O . LEU A 1 73 ? 0.306 -9.898 6.191 1.00 98.50 73 LEU A O 1
ATOM 516 N N . GLU A 1 74 ? -0.354 -10.161 8.320 1.00 98.19 74 GLU A N 1
ATOM 517 C CA . GLU A 1 74 ? -0.134 -11.617 8.380 1.00 98.19 74 GLU A CA 1
ATOM 518 C C . GLU A 1 74 ? -0.892 -12.336 7.260 1.00 98.19 74 GLU A C 1
ATOM 520 O O . GLU A 1 74 ? -0.295 -13.069 6.477 1.00 98.19 74 GLU A O 1
ATOM 525 N N . TYR A 1 75 ? -2.177 -12.017 7.083 1.00 97.81 75 TYR A N 1
ATOM 526 C CA . TYR A 1 75 ? -2.958 -12.553 5.970 1.00 97.81 75 TYR A CA 1
ATOM 527 C C . TYR A 1 75 ? -2.347 -12.204 4.601 1.00 97.81 75 TYR A C 1
ATOM 529 O O . TYR A 1 75 ? -2.284 -13.046 3.707 1.00 97.81 75 TYR A O 1
ATOM 537 N N . MET A 1 76 ? -1.893 -10.961 4.407 1.00 98.31 76 MET A N 1
ATOM 538 C CA . MET A 1 76 ? -1.220 -10.558 3.169 1.00 98.31 76 MET A CA 1
ATOM 539 C C . MET A 1 76 ? 0.089 -11.315 2.953 1.00 98.31 76 MET A C 1
ATOM 541 O O . MET A 1 76 ? 0.381 -11.621 1.807 1.00 98.31 76 MET A O 1
ATOM 545 N N . TYR A 1 77 ? 0.863 -11.618 4.000 1.00 97.88 77 TYR A N 1
ATOM 546 C CA . TYR A 1 77 ? 2.088 -12.419 3.899 1.00 97.88 77 TYR A CA 1
ATOM 547 C C . TYR A 1 77 ? 1.784 -13.831 3.396 1.00 97.88 77 TYR A C 1
ATOM 549 O O . TYR A 1 77 ? 2.403 -14.274 2.427 1.00 97.88 77 TYR A O 1
ATOM 557 N N . ASP A 1 78 ? 0.804 -14.496 4.008 1.00 97.44 78 ASP A N 1
ATOM 558 C CA . ASP A 1 78 ? 0.463 -15.889 3.709 1.00 97.44 78 ASP A CA 1
ATOM 559 C C . ASP A 1 78 ? -0.156 -16.054 2.315 1.00 97.44 78 ASP A C 1
ATOM 561 O O . ASP A 1 78 ? 0.100 -17.038 1.621 1.00 97.44 78 ASP A O 1
ATOM 565 N N . HIS A 1 79 ? -0.937 -15.064 1.879 1.00 97.25 79 HIS A N 1
ATOM 566 C CA . HIS A 1 79 ? -1.709 -15.127 0.638 1.00 97.25 79 HIS A CA 1
ATOM 567 C C . HIS A 1 79 ? -1.164 -14.227 -0.481 1.00 97.25 79 HIS A C 1
ATOM 569 O O . HIS A 1 79 ? -1.804 -14.093 -1.524 1.00 97.25 79 HIS A O 1
ATOM 575 N N . TYR A 1 80 ? 0.017 -13.619 -0.319 1.00 97.38 80 TYR A N 1
ATOM 576 C CA . TYR A 1 80 ? 0.573 -12.699 -1.322 1.00 97.38 80 TYR A CA 1
ATOM 577 C C . TYR A 1 80 ? 0.711 -13.347 -2.699 1.00 97.38 80 TYR A C 1
ATOM 579 O O . TYR A 1 80 ? 0.378 -12.739 -3.714 1.00 97.38 80 TYR A O 1
ATOM 587 N N . GLY A 1 81 ? 1.165 -14.602 -2.721 1.00 96.75 81 GLY A N 1
ATOM 588 C CA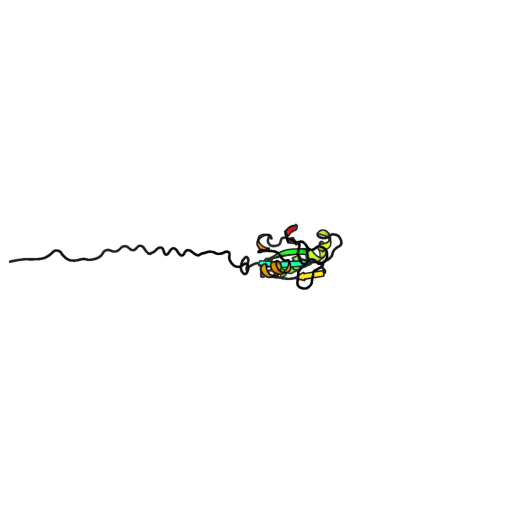 . GLY A 1 81 ? 1.355 -15.375 -3.944 1.00 96.75 81 GLY A CA 1
ATOM 589 C C . GLY A 1 81 ? 0.057 -15.675 -4.699 1.00 96.75 81 GLY A C 1
ATOM 590 O O . GLY A 1 81 ? 0.120 -16.051 -5.864 1.00 96.75 81 GLY A O 1
ATOM 591 N N . GLU A 1 82 ? -1.112 -15.505 -4.072 1.00 96.25 82 GLU A N 1
ATOM 592 C CA . GLU A 1 82 ? -2.413 -15.609 -4.746 1.00 96.25 82 GLU A CA 1
ATOM 593 C C . GLU A 1 82 ? -2.770 -14.324 -5.503 1.00 96.25 82 GLU A C 1
ATOM 595 O O . GLU A 1 82 ? -3.378 -14.401 -6.566 1.00 96.25 82 GLU A O 1
ATOM 600 N N . ALA A 1 83 ? -2.398 -13.153 -4.970 1.00 95.12 83 ALA A N 1
ATOM 601 C CA . ALA A 1 83 ? -2.576 -11.867 -5.651 1.00 95.12 83 ALA A CA 1
ATOM 602 C C . ALA A 1 83 ? -1.500 -11.645 -6.726 1.00 95.12 83 ALA A C 1
ATOM 604 O O . ALA A 1 83 ? -1.782 -11.190 -7.830 1.00 95.12 83 ALA A O 1
ATOM 605 N N . TYR A 1 84 ? -0.257 -12.020 -6.418 1.00 94.38 84 TYR A N 1
ATOM 606 C CA . TYR A 1 84 ? 0.900 -11.865 -7.292 1.00 94.38 84 TYR A CA 1
ATOM 607 C C . TYR A 1 84 ? 1.585 -13.218 -7.475 1.00 94.38 84 TYR A C 1
ATOM 609 O O . TYR A 1 84 ? 2.468 -13.592 -6.699 1.00 94.38 84 TYR A O 1
ATOM 617 N N . GLN A 1 85 ? 1.158 -13.963 -8.500 1.00 93.81 85 GLN A N 1
ATOM 618 C CA . GLN A 1 85 ? 1.565 -15.352 -8.724 1.00 93.81 85 GLN A CA 1
ATOM 619 C C . GLN A 1 85 ? 3.087 -15.544 -8.659 1.00 93.81 85 GLN A C 1
ATOM 621 O O . GLN A 1 85 ? 3.842 -14.957 -9.432 1.00 93.81 85 GLN A O 1
ATOM 626 N N . GLY A 1 86 ? 3.532 -16.405 -7.739 1.00 88.75 86 GLY A N 1
ATOM 627 C CA . GLY A 1 86 ? 4.949 -16.739 -7.556 1.00 88.75 86 GLY A CA 1
ATOM 628 C C . GLY A 1 86 ? 5.780 -15.673 -6.833 1.00 88.75 86 GLY A C 1
ATOM 629 O O . GLY A 1 86 ? 6.999 -15.813 -6.759 1.00 88.75 86 GLY A O 1
ATOM 630 N N . SER A 1 87 ? 5.149 -14.627 -6.296 1.00 94.88 87 SER A N 1
ATOM 631 C CA . SER A 1 87 ? 5.798 -13.583 -5.504 1.00 94.88 87 SER A CA 1
ATOM 632 C C . SER A 1 87 ? 5.535 -13.757 -4.004 1.00 94.88 87 SER A C 1
ATOM 634 O O . SER A 1 87 ? 4.639 -14.489 -3.584 1.00 94.88 87 SER A O 1
ATOM 636 N N . SER A 1 88 ? 6.316 -13.062 -3.181 1.00 96.62 88 SER A N 1
ATOM 637 C CA . SER A 1 88 ? 6.181 -13.034 -1.722 1.00 96.62 88 SER A CA 1
ATOM 638 C C . SER A 1 88 ? 6.443 -11.632 -1.183 1.00 96.62 88 SER A C 1
ATOM 640 O O . SER A 1 88 ? 7.211 -10.867 -1.764 1.00 96.62 88 SER A O 1
ATOM 642 N N . VAL A 1 89 ? 5.834 -11.269 -0.058 1.00 97.50 89 VAL A N 1
ATOM 643 C CA . VAL A 1 89 ? 6.105 -9.974 0.582 1.00 97.50 89 VAL A CA 1
ATOM 644 C C . VAL A 1 89 ? 7.565 -9.911 1.038 1.00 97.50 89 VAL A C 1
ATOM 646 O O . VAL A 1 89 ? 8.049 -10.826 1.698 1.00 97.50 89 VAL A O 1
ATOM 649 N N . GLN A 1 90 ? 8.248 -8.805 0.741 1.00 97.31 90 GLN A N 1
ATOM 650 C CA . GLN A 1 90 ? 9.600 -8.512 1.251 1.00 97.31 90 GLN A CA 1
ATOM 651 C C . GLN A 1 90 ? 9.604 -7.329 2.218 1.00 97.31 90 GLN A C 1
ATOM 653 O O . GLN A 1 90 ? 10.505 -7.180 3.043 1.00 97.31 90 GLN A O 1
ATOM 658 N N . HIS A 1 91 ? 8.587 -6.477 2.127 1.00 97.38 91 HIS A N 1
ATOM 659 C CA . HIS A 1 91 ? 8.498 -5.240 2.873 1.00 97.38 91 HIS A CA 1
ATOM 660 C C . HIS A 1 91 ? 7.060 -4.986 3.312 1.00 97.38 91 HIS A C 1
ATOM 662 O O . HIS A 1 91 ? 6.113 -5.334 2.608 1.00 97.38 91 HIS A O 1
ATOM 668 N N . ALA A 1 92 ? 6.900 -4.341 4.462 1.00 97.75 92 ALA A N 1
ATOM 669 C CA . ALA A 1 92 ? 5.598 -3.937 4.960 1.00 97.75 92 ALA A CA 1
ATOM 670 C C . ALA A 1 92 ? 5.688 -2.622 5.731 1.00 97.75 92 ALA A C 1
ATOM 672 O O . ALA A 1 92 ? 6.752 -2.215 6.204 1.00 97.75 92 ALA A O 1
ATOM 673 N N . THR A 1 93 ? 4.545 -1.964 5.877 1.00 97.19 93 THR A N 1
ATOM 674 C CA . THR A 1 93 ? 4.386 -0.795 6.733 1.00 97.19 93 THR A CA 1
ATOM 675 C C . THR A 1 93 ? 3.089 -0.877 7.519 1.00 97.19 93 THR A C 1
ATOM 677 O O . THR A 1 93 ? 2.098 -1.461 7.073 1.00 97.19 93 THR A O 1
ATOM 680 N N . ARG A 1 94 ? 3.112 -0.280 8.709 1.00 97.38 94 ARG A N 1
ATOM 681 C CA . ARG A 1 94 ? 2.023 -0.312 9.681 1.00 97.38 94 ARG A CA 1
ATOM 682 C C . ARG A 1 94 ? 1.558 1.099 9.970 1.00 97.38 94 ARG A C 1
ATOM 684 O O . ARG A 1 94 ? 2.374 1.980 10.226 1.00 97.38 94 ARG A O 1
ATOM 691 N N . LEU A 1 95 ? 0.240 1.267 10.002 1.00 96.19 95 LEU A N 1
ATOM 692 C CA . LEU A 1 95 ? -0.439 2.486 10.432 1.00 96.19 95 LEU A CA 1
ATOM 693 C C . LEU A 1 95 ? 0.114 3.776 9.790 1.00 96.19 95 LEU A C 1
ATOM 695 O O . LEU A 1 95 ? 0.184 4.822 10.437 1.00 96.19 95 LEU A O 1
ATOM 699 N N . MET A 1 96 ? 0.480 3.706 8.510 1.00 95.56 96 MET A N 1
ATOM 700 C CA . MET A 1 96 ? 0.904 4.856 7.715 1.00 95.56 96 MET A CA 1
ATOM 701 C C . MET A 1 96 ? -0.293 5.778 7.465 1.00 95.56 96 MET A C 1
ATOM 703 O O . MET A 1 96 ? -1.434 5.316 7.381 1.00 95.56 96 MET A O 1
ATOM 707 N N . THR A 1 97 ? -0.079 7.089 7.374 1.00 95.38 97 THR A N 1
ATOM 708 C CA . THR A 1 97 ? -1.173 7.988 6.984 1.00 95.38 97 THR A CA 1
ATOM 709 C C . THR A 1 97 ? -1.509 7.799 5.504 1.00 95.38 97 THR A C 1
ATOM 711 O O . THR A 1 97 ? -0.698 7.288 4.729 1.00 95.38 97 THR A O 1
ATOM 714 N N . CYS A 1 98 ? -2.719 8.180 5.102 1.00 94.75 98 CYS A N 1
ATOM 715 C CA . CYS A 1 98 ? -3.157 8.043 3.715 1.00 94.75 98 CYS A CA 1
ATOM 716 C C . CYS A 1 98 ? -2.271 8.867 2.765 1.00 94.75 98 CYS A C 1
ATOM 718 O O . CYS A 1 98 ? -1.975 8.440 1.654 1.00 94.75 98 CYS A O 1
ATOM 720 N N . GLU A 1 99 ? -1.793 10.017 3.235 1.00 93.38 99 GLU A N 1
ATOM 721 C CA . GLU A 1 99 ? -0.997 10.986 2.487 1.00 93.38 99 GLU A CA 1
ATOM 722 C C . GLU A 1 99 ? 0.455 10.532 2.315 1.00 93.38 99 GLU A C 1
ATOM 724 O O . GLU A 1 99 ? 0.990 10.629 1.211 1.00 93.38 99 GLU A O 1
ATOM 729 N N . ASP A 1 100 ? 1.084 9.998 3.371 1.00 95.50 100 ASP A N 1
ATOM 730 C CA . ASP A 1 100 ? 2.430 9.413 3.261 1.00 95.50 100 ASP A CA 1
ATOM 731 C C . ASP A 1 100 ? 2.391 8.198 2.327 1.00 95.50 100 ASP A C 1
ATOM 733 O O . ASP A 1 100 ? 3.225 8.068 1.432 1.00 95.50 100 ASP A O 1
ATOM 737 N N . PHE A 1 101 ? 1.354 7.363 2.442 1.00 96.94 101 PHE A N 1
ATOM 738 C CA . PHE A 1 101 ? 1.164 6.245 1.524 1.00 96.94 101 PHE A CA 1
ATOM 739 C C . PHE A 1 101 ? 1.006 6.720 0.072 1.00 96.94 101 PHE A C 1
ATOM 741 O O . PHE A 1 101 ? 1.725 6.235 -0.801 1.00 96.94 101 PHE A O 1
ATOM 748 N N . ALA A 1 102 ? 0.146 7.713 -0.186 1.00 96.31 102 ALA A N 1
ATOM 749 C CA . ALA A 1 102 ? -0.056 8.292 -1.517 1.00 96.31 102 ALA A CA 1
ATOM 750 C C . ALA A 1 102 ? 1.248 8.823 -2.124 1.00 96.31 102 ALA A C 1
ATOM 752 O O . ALA A 1 102 ? 1.586 8.499 -3.267 1.00 96.31 102 ALA A O 1
ATOM 753 N N . GLY A 1 103 ? 2.006 9.594 -1.336 1.00 96.12 103 GLY A N 1
ATOM 754 C CA . GLY A 1 103 ? 3.291 10.150 -1.742 1.00 96.12 103 GLY A CA 1
ATOM 755 C C . GLY A 1 103 ? 4.296 9.063 -2.105 1.00 96.12 103 GLY A C 1
ATOM 756 O O . GLY A 1 103 ? 4.968 9.166 -3.130 1.00 96.12 103 GLY A O 1
ATOM 757 N N . ARG A 1 104 ? 4.349 7.978 -1.327 1.00 97.31 104 ARG A N 1
ATOM 758 C CA . ARG A 1 104 ? 5.307 6.892 -1.552 1.00 97.31 104 ARG A CA 1
ATOM 759 C C . ARG A 1 104 ? 4.920 5.895 -2.636 1.00 97.31 104 ARG A C 1
ATOM 761 O O . ARG A 1 104 ? 5.775 5.096 -3.003 1.00 97.31 104 ARG A O 1
ATOM 768 N N . ILE A 1 105 ? 3.695 5.927 -3.161 1.00 97.69 105 ILE A N 1
ATOM 769 C CA . ILE A 1 105 ? 3.312 5.169 -4.371 1.00 97.69 105 ILE A CA 1
ATOM 770 C C . ILE A 1 105 ? 3.218 6.059 -5.621 1.00 97.69 105 ILE A C 1
ATOM 772 O O . ILE A 1 105 ? 3.109 5.561 -6.742 1.00 97.69 105 ILE A O 1
ATOM 776 N N . GLY A 1 106 ? 3.271 7.382 -5.441 1.00 96.12 106 GLY A N 1
ATOM 777 C CA . GLY A 1 106 ? 3.160 8.367 -6.514 1.00 96.12 106 GLY A CA 1
ATOM 778 C C . GLY A 1 106 ? 1.719 8.600 -6.977 1.00 96.12 106 GLY A C 1
ATOM 779 O O . GLY A 1 106 ? 1.498 8.959 -8.135 1.00 96.12 106 GLY A O 1
ATOM 780 N N . TYR A 1 107 ? 0.743 8.356 -6.098 1.00 95.06 107 TYR A N 1
ATOM 781 C CA . TYR A 1 107 ? -0.681 8.552 -6.360 1.00 95.06 107 TYR A CA 1
ATOM 782 C C . TYR A 1 107 ? -1.073 10.013 -6.126 1.00 95.06 107 TYR A C 1
ATOM 784 O O . TYR A 1 107 ? -0.716 10.618 -5.116 1.00 95.06 107 TYR A O 1
ATOM 792 N N . LEU A 1 108 ? -1.820 10.586 -7.071 1.00 89.75 108 LEU A N 1
ATOM 793 C CA . LEU A 1 108 ? -2.298 11.964 -6.994 1.00 89.75 108 LEU A CA 1
ATOM 794 C C . LEU A 1 108 ? -3.708 11.977 -6.389 1.00 89.75 108 LEU A C 1
ATOM 796 O O . LEU A 1 108 ? -4.698 11.859 -7.107 1.00 89.75 108 LEU A O 1
ATOM 800 N N . GLY A 1 109 ? -3.795 12.095 -5.064 1.00 88.25 109 GLY A N 1
ATOM 801 C CA . GLY A 1 109 ? -5.057 12.177 -4.323 1.00 88.25 109 GLY A CA 1
ATOM 802 C C . GLY A 1 109 ? -4.988 11.490 -2.961 1.00 88.25 109 GLY A C 1
ATOM 803 O O . GLY A 1 109 ? -3.931 11.005 -2.564 1.00 88.25 109 GLY A O 1
ATOM 804 N N . ASP A 1 110 ? -6.122 11.428 -2.259 1.00 90.31 110 ASP A N 1
ATOM 805 C CA . ASP A 1 110 ? -6.242 10.635 -1.032 1.00 90.31 110 ASP A CA 1
ATOM 806 C C . ASP A 1 110 ? -6.715 9.202 -1.374 1.00 90.31 110 ASP A C 1
ATOM 808 O O . ASP A 1 110 ? -7.858 9.015 -1.815 1.00 90.31 110 ASP A O 1
ATOM 812 N N . PRO A 1 111 ? -5.858 8.180 -1.190 1.00 91.81 111 PRO A N 1
ATOM 813 C CA . PRO A 1 111 ? -6.179 6.792 -1.495 1.00 91.81 111 PRO A CA 1
ATOM 814 C C . PRO A 1 111 ? -7.261 6.233 -0.570 1.00 91.81 111 PRO A C 1
ATOM 816 O O . PRO A 1 111 ? -8.000 5.334 -0.960 1.00 91.81 111 PRO A O 1
ATOM 819 N N . CYS A 1 112 ? -7.431 6.774 0.635 1.00 93.25 112 CYS A N 1
ATOM 820 C CA . CYS A 1 112 ? -8.370 6.242 1.612 1.00 93.25 112 CYS A CA 1
ATOM 821 C C . CYS A 1 112 ? -9.844 6.411 1.203 1.00 93.25 112 CYS A C 1
ATOM 823 O O . CYS A 1 112 ? -10.679 5.619 1.651 1.00 93.25 112 CYS A O 1
ATOM 825 N N . TYR A 1 113 ? -10.183 7.328 0.287 1.00 91.69 113 TYR A N 1
ATOM 826 C CA . TYR A 1 113 ? -11.523 7.385 -0.321 1.00 91.69 113 TYR A CA 1
ATOM 827 C C . TYR A 1 113 ? -11.825 6.229 -1.285 1.00 91.69 113 TYR A C 1
ATOM 829 O O . TYR A 1 113 ? -12.994 5.922 -1.499 1.00 91.69 113 TYR A O 1
ATOM 837 N N . GLN A 1 114 ? -10.802 5.584 -1.851 1.00 92.69 114 GLN A N 1
ATOM 838 C CA . GLN A 1 114 ? -10.955 4.452 -2.778 1.00 92.69 114 GLN A CA 1
ATOM 839 C C . GLN A 1 114 ? -11.029 3.101 -2.053 1.00 92.69 114 GLN A C 1
ATOM 841 O O . GLN A 1 114 ? -11.398 2.089 -2.644 1.00 92.69 114 GLN A O 1
ATOM 846 N N . LEU A 1 115 ? -10.677 3.077 -0.766 1.00 95.38 115 LEU A N 1
ATOM 847 C CA . LEU A 1 115 ? -10.541 1.853 0.012 1.00 95.38 115 LEU A CA 1
ATOM 848 C C . LEU A 1 115 ? -11.700 1.701 0.991 1.00 95.38 115 LEU A C 1
ATOM 850 O O . LEU A 1 115 ? -11.992 2.602 1.780 1.00 95.38 115 LEU A O 1
ATOM 854 N N . THR A 1 116 ? -12.318 0.525 1.014 1.00 95.88 116 THR A N 1
ATOM 855 C CA . THR A 1 116 ? -13.243 0.146 2.089 1.00 95.88 116 THR A CA 1
ATOM 856 C C . THR A 1 116 ? -12.450 -0.281 3.323 1.00 95.88 116 THR A C 1
ATOM 858 O O . THR A 1 116 ? -11.427 -0.956 3.212 1.00 95.88 116 THR A O 1
ATOM 861 N N . GLN A 1 117 ? -12.891 0.123 4.518 1.00 95.06 117 GLN A N 1
ATOM 862 C CA . GLN A 1 117 ? -12.201 -0.248 5.755 1.00 95.06 117 GLN A CA 1
ATOM 863 C C . GLN A 1 117 ? -12.190 -1.776 5.935 1.00 95.06 117 GLN A C 1
ATOM 865 O O . GLN A 1 117 ? -13.209 -2.430 5.733 1.00 95.06 117 GLN A O 1
ATOM 870 N N . ASN A 1 118 ? -11.046 -2.323 6.346 1.00 95.75 118 ASN A N 1
ATOM 871 C CA . ASN A 1 118 ? -10.766 -3.744 6.568 1.00 95.75 118 ASN A CA 1
ATOM 872 C C . ASN A 1 118 ? -10.831 -4.644 5.320 1.00 95.75 118 ASN A C 1
ATOM 874 O O . ASN A 1 118 ? -10.625 -5.850 5.453 1.00 95.75 118 ASN A O 1
ATOM 878 N N . ALA A 1 119 ? -11.044 -4.080 4.131 1.00 97.88 119 ALA A N 1
ATOM 879 C CA . ALA A 1 119 ? -10.900 -4.787 2.864 1.00 97.88 119 ALA A CA 1
ATOM 880 C C . ALA A 1 119 ? -9.481 -4.616 2.305 1.00 97.88 119 ALA A C 1
ATOM 882 O O . ALA A 1 119 ? -8.889 -3.538 2.393 1.00 97.88 119 ALA A O 1
ATOM 883 N N . ILE A 1 120 ? -8.944 -5.694 1.745 1.00 98.56 120 ILE A N 1
ATOM 884 C CA . ILE A 1 120 ? -7.635 -5.750 1.107 1.00 98.56 120 ILE A CA 1
ATOM 885 C C . ILE A 1 120 ? -7.799 -5.469 -0.386 1.00 98.56 120 ILE A C 1
ATOM 887 O O . ILE A 1 120 ? -8.626 -6.079 -1.069 1.00 98.56 120 ILE A O 1
ATOM 891 N N . TYR A 1 121 ? -6.976 -4.557 -0.882 1.00 98.69 121 TYR A N 1
ATOM 892 C CA . TYR A 1 121 ? -6.892 -4.177 -2.283 1.00 98.69 121 TYR A CA 1
ATOM 893 C C . TYR A 1 121 ? -5.496 -4.485 -2.810 1.00 98.69 121 TYR A C 1
ATOM 895 O O . TYR A 1 121 ? -4.506 -4.342 -2.091 1.00 98.69 121 TYR A O 1
ATOM 903 N N . GLU A 1 122 ? -5.419 -4.842 -4.081 1.00 98.44 122 GLU A N 1
ATOM 904 C CA . GLU A 1 122 ? -4.198 -4.702 -4.860 1.00 98.44 122 GLU A CA 1
ATOM 905 C C . GLU A 1 122 ? -4.001 -3.221 -5.180 1.00 98.44 122 GLU A C 1
ATOM 907 O O . GLU A 1 122 ? -4.953 -2.524 -5.544 1.00 98.44 122 GLU A O 1
ATOM 912 N N . TYR A 1 123 ? -2.776 -2.726 -5.042 1.00 98.19 123 TYR A N 1
ATOM 913 C CA . TYR A 1 123 ? -2.421 -1.381 -5.471 1.00 98.19 123 TYR A CA 1
ATOM 914 C C . TYR A 1 123 ? -1.182 -1.410 -6.354 1.00 98.19 123 TYR A C 1
ATOM 916 O O . TYR A 1 123 ? -0.228 -2.134 -6.075 1.00 98.19 123 TYR A O 1
ATOM 924 N N . SER A 1 124 ? -1.184 -0.590 -7.400 1.00 97.88 124 SER A N 1
ATOM 925 C CA . SER A 1 124 ? -0.027 -0.384 -8.270 1.00 97.88 124 SER A CA 1
ATOM 926 C C . SER A 1 124 ? 0.762 0.858 -7.861 1.00 97.88 124 SER A C 1
ATOM 928 O O . SER A 1 124 ? 0.223 1.759 -7.221 1.00 97.88 124 SER A O 1
ATOM 930 N N . SER A 1 125 ? 2.048 0.919 -8.212 1.00 97.88 125 SER A N 1
ATOM 931 C CA . SER A 1 125 ? 2.934 2.023 -7.823 1.00 97.88 125 SER A CA 1
ATOM 932 C C . SER A 1 125 ? 3.831 2.514 -8.961 1.00 97.88 125 SER A C 1
ATOM 934 O O . SER A 1 125 ? 4.293 1.732 -9.793 1.00 97.88 125 SER A O 1
ATOM 936 N N . ARG A 1 126 ? 4.147 3.818 -8.959 1.00 97.62 126 ARG A N 1
ATOM 937 C CA . ARG A 1 126 ? 5.208 4.407 -9.806 1.00 97.62 126 ARG A CA 1
ATOM 938 C C . ARG A 1 126 ? 6.603 3.940 -9.413 1.00 97.62 126 ARG A C 1
ATOM 940 O O . ARG A 1 126 ? 7.529 4.036 -10.211 1.00 97.62 126 ARG A O 1
ATOM 947 N N . TYR A 1 127 ? 6.743 3.498 -8.171 1.00 97.56 127 TYR A N 1
ATOM 948 C CA . TYR A 1 127 ? 8.011 3.183 -7.533 1.00 97.56 127 TYR A CA 1
ATOM 949 C C . TYR A 1 127 ? 8.240 1.678 -7.386 1.00 97.56 127 TYR A C 1
ATOM 951 O O . TYR A 1 127 ? 9.153 1.268 -6.671 1.00 97.56 127 TYR A O 1
ATOM 959 N N . ASP A 1 128 ? 7.432 0.850 -8.048 1.00 96.81 128 ASP A N 1
ATOM 960 C CA . ASP A 1 128 ? 7.750 -0.567 -8.192 1.00 96.81 128 ASP A CA 1
ATOM 961 C C . ASP A 1 128 ? 9.048 -0.740 -8.990 1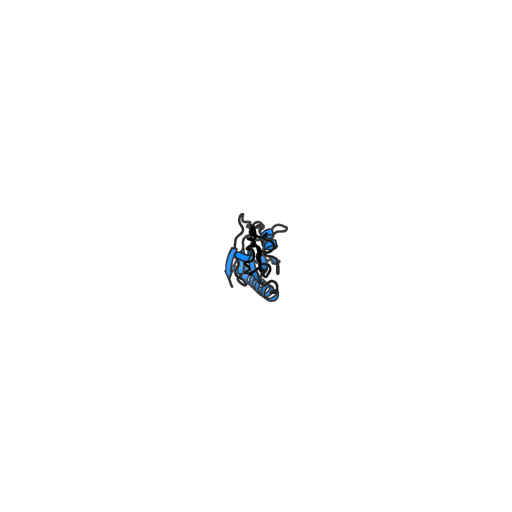.00 96.81 128 ASP A C 1
ATOM 963 O O . ASP A 1 128 ? 9.281 -0.043 -9.978 1.00 96.81 128 ASP A O 1
ATOM 967 N N . TYR A 1 129 ? 9.919 -1.641 -8.539 1.00 96.62 129 TYR A N 1
ATOM 968 C CA . TYR A 1 129 ? 11.212 -1.853 -9.186 1.00 96.62 129 TYR A CA 1
ATOM 969 C C . TYR A 1 129 ? 11.098 -2.692 -10.468 1.00 96.62 129 TYR A C 1
ATOM 971 O O . TYR A 1 129 ? 11.863 -2.486 -11.408 1.00 96.62 129 TYR A O 1
ATOM 979 N N . VAL A 1 130 ? 10.153 -3.632 -10.516 1.00 94.00 130 VAL A N 1
ATOM 980 C CA . VAL A 1 130 ? 10.013 -4.616 -11.598 1.00 94.00 130 VAL A CA 1
ATOM 981 C C . VAL A 1 130 ? 8.962 -4.169 -12.618 1.00 94.00 130 VAL A C 1
ATOM 983 O O . VAL A 1 130 ? 9.185 -4.261 -13.826 1.00 94.00 130 VAL A O 1
ATOM 986 N N . HIS A 1 131 ? 7.824 -3.660 -12.147 1.00 92.94 131 HIS A N 1
ATOM 987 C CA . HIS A 1 131 ? 6.664 -3.283 -12.957 1.00 92.94 131 HIS A CA 1
ATOM 988 C C . HIS A 1 131 ? 6.097 -1.908 -12.551 1.00 92.94 131 HIS A C 1
ATOM 990 O O . HIS A 1 131 ? 4.954 -1.822 -12.087 1.00 92.94 131 HIS A O 1
ATOM 996 N N . PRO A 1 132 ? 6.863 -0.812 -12.710 1.00 95.88 132 PRO A N 1
ATOM 997 C CA . PRO A 1 132 ? 6.370 0.527 -12.403 1.00 95.88 132 PRO A CA 1
ATOM 998 C C . PRO 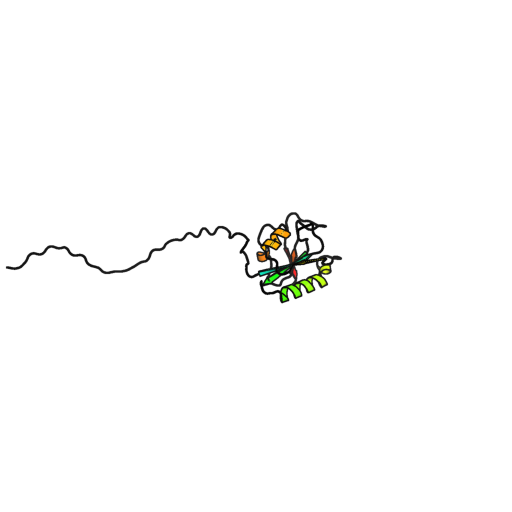A 1 132 ? 5.231 0.928 -13.346 1.00 95.88 132 PRO A C 1
ATOM 1000 O O . PRO A 1 132 ? 5.299 0.713 -14.558 1.00 95.88 132 PRO A O 1
ATOM 1003 N N . VAL A 1 133 ? 4.201 1.579 -12.804 1.00 96.00 133 VAL A N 1
ATOM 1004 C CA . VAL A 1 133 ? 3.097 2.147 -13.596 1.00 96.00 133 VAL A CA 1
ATOM 1005 C C . VAL A 1 133 ? 3.155 3.667 -13.618 1.00 96.00 133 VAL A C 1
ATOM 1007 O O . VAL A 1 133 ? 3.586 4.292 -12.660 1.00 96.00 133 VAL A O 1
ATOM 1010 N N . THR A 1 134 ? 2.660 4.309 -14.678 1.00 95.50 134 THR A N 1
ATOM 1011 C CA . THR A 1 134 ? 2.567 5.781 -14.715 1.00 95.50 134 THR A CA 1
ATOM 1012 C C . THR A 1 134 ? 1.444 6.314 -13.828 1.00 95.50 134 THR A C 1
ATOM 1014 O O . THR A 1 134 ? 1.576 7.392 -13.256 1.00 95.50 134 THR A O 1
ATOM 1017 N N . ASN A 1 135 ? 0.341 5.582 -13.688 1.00 94.81 135 ASN A N 1
ATOM 1018 C CA . ASN A 1 135 ? -0.820 6.008 -12.910 1.00 94.81 135 ASN A CA 1
ATOM 1019 C C . ASN A 1 135 ? -1.173 4.915 -11.895 1.00 94.81 135 ASN A C 1
ATOM 1021 O O . ASN A 1 135 ? -1.778 3.916 -12.285 1.00 94.81 135 ASN A O 1
ATOM 1025 N N . PRO A 1 136 ? -0.764 5.083 -10.625 1.00 97.25 136 PRO A N 1
ATOM 1026 C CA . PRO A 1 136 ? -1.144 4.187 -9.540 1.00 97.25 136 PRO A CA 1
ATOM 1027 C C . PRO A 1 136 ? -2.661 4.067 -9.414 1.00 97.25 136 PRO A C 1
ATOM 1029 O O . PRO A 1 136 ? -3.389 5.040 -9.624 1.00 97.25 136 PRO A O 1
ATOM 1032 N N . GLY A 1 137 ? -3.131 2.883 -9.044 1.00 96.69 137 GLY A N 1
ATOM 1033 C CA . GLY A 1 137 ? -4.547 2.589 -8.866 1.00 96.69 137 GLY A CA 1
ATOM 1034 C C . GLY A 1 137 ? -4.774 1.478 -7.853 1.00 96.69 137 GLY A C 1
ATOM 1035 O O . GLY A 1 137 ? -3.822 0.899 -7.333 1.00 96.69 137 GLY A O 1
ATOM 1036 N N . PHE A 1 138 ? -6.050 1.196 -7.591 1.00 97.94 138 PHE A N 1
ATOM 1037 C CA . PHE A 1 138 ? -6.501 0.228 -6.596 1.00 97.94 138 PHE A CA 1
ATOM 1038 C C . PHE A 1 138 ? -7.522 -0.721 -7.219 1.00 97.94 138 PHE A C 1
ATOM 1040 O O . PHE A 1 138 ? -8.442 -0.272 -7.902 1.00 97.94 138 PHE A O 1
ATOM 1047 N N . SER A 1 139 ? -7.386 -2.015 -6.952 1.00 97.81 139 SER A N 1
ATOM 1048 C CA . SER A 1 139 ? -8.350 -3.045 -7.336 1.00 97.81 139 SER A CA 1
ATOM 1049 C C . SER A 1 139 ? -8.755 -3.836 -6.102 1.00 97.81 139 SER A C 1
ATOM 1051 O O . SER A 1 139 ? -7.904 -4.228 -5.306 1.00 97.81 139 SER A O 1
ATOM 1053 N N . TYR A 1 140 ? -10.058 -4.036 -5.901 1.00 97.62 140 TYR A N 1
ATOM 1054 C CA . TYR A 1 140 ? -10.530 -4.859 -4.789 1.00 97.62 140 TYR A CA 1
ATOM 1055 C C . TYR A 1 140 ? -10.025 -6.292 -4.960 1.00 97.62 140 TYR A C 1
ATOM 1057 O O . TYR A 1 140 ? -10.143 -6.856 -6.046 1.00 97.62 140 TYR A O 1
ATOM 1065 N N . TRP A 1 141 ? -9.526 -6.883 -3.875 1.00 97.19 141 TRP A N 1
ATOM 1066 C CA . TRP A 1 141 ? -9.079 -8.271 -3.869 1.00 97.19 141 TRP A CA 1
ATOM 1067 C C . TRP A 1 141 ? -9.883 -9.127 -2.892 1.00 97.19 141 TRP A C 1
ATOM 1069 O O . TRP A 1 141 ? -10.431 -10.160 -3.278 1.00 97.19 141 TRP A O 1
ATOM 1079 N N . ARG A 1 142 ? -9.982 -8.713 -1.619 1.00 94.69 142 ARG A N 1
ATOM 1080 C CA . ARG A 1 142 ? -10.648 -9.512 -0.576 1.00 94.69 142 ARG A CA 1
ATOM 1081 C C . ARG A 1 142 ? -11.118 -8.674 0.615 1.00 94.69 142 ARG A C 1
ATOM 1083 O O . ARG A 1 142 ? -10.718 -7.526 0.770 1.00 94.69 142 ARG A O 1
ATOM 1090 N N . SER A 1 143 ? -11.932 -9.252 1.498 1.00 86.69 143 SER A N 1
ATOM 1091 C CA . SER A 1 143 ? -12.317 -8.689 2.806 1.00 86.69 143 SER A CA 1
ATOM 1092 C C . SER A 1 143 ? -12.094 -9.678 3.932 1.00 86.69 143 SER A C 1
ATOM 1094 O O . SER A 1 143 ? -12.454 -10.853 3.721 1.00 86.69 143 SER A O 1
#

pLDDT: mean 83.79, std 20.94, range [35.88, 98.69]